Protein AF-A0A2G9Z7A8-F1 (afdb_monomer)

Secondary structure (DSSP, 8-state):
-PPPB-TTS-B---GGG---SEEEETTTTEEEE--B-TTT-PBPPHHHHHHHHHHHHHHHHS--EEEEETTEEEEESS-HHHHHHHHHHHHHHHHSTTGGGGT--

Sequence (105 aa):
MRRLVDQEGRGVLNLKKSYNLAHANLKTRVITVDIYTPKFRKPKSINSILRILAHEIAHFQKPPFRQRFRGKWIVRQHYPTYYQQVNWNVERMKEDEVLKNFFRQ

Foldseek 3Di:
DDFDADPVRDGDDPLLPDPDQWDADLVVRDIGGQQADNPPRHGDQPLVVQLVVLLSVLCNVPPWDWDQDPNDIDIDRPDVVSVVSSVVSVVVLCVDPPSVVSNPD

Solvent-accessible surface area (backbone atoms only — not comparable to full-atom values): 6445 Å² total; per-residue (Å²): 133,86,82,49,57,51,100,84,69,47,80,45,78,78,73,82,81,70,71,64,64,55,48,60,40,82,88,79,73,44,76,49,71,55,61,45,37,79,90,76,66,42,76,55,55,67,42,59,51,51,53,48,48,25,47,46,53,23,48,70,78,41,55,65,44,78,44,80,54,96,94,37,83,42,78,44,62,81,41,74,71,34,55,52,43,23,51,51,42,48,52,55,43,51,73,35,88,71,53,28,66,52,67,71,123

Mean predicted aligned error: 8.33 Å

pLDDT: mean 86.54, std 13.89, range [45.59, 97.81]

Structure (mmCIF, N/CA/C/O backbone):
data_AF-A0A2G9Z7A8-F1
#
_entry.id   AF-A0A2G9Z7A8-F1
#
loop_
_atom_site.group_PDB
_atom_site.id
_atom_site.type_symbol
_atom_site.label_atom_id
_atom_site.label_alt_id
_atom_site.label_comp_id
_atom_site.label_asym_id
_atom_site.label_entity_id
_atom_site.label_seq_id
_atom_site.pdbx_PDB_ins_code
_atom_site.Cartn_x
_atom_site.Cartn_y
_atom_site.Cartn_z
_atom_site.occupancy
_atom_site.B_iso_or_equiv
_atom_site.auth_seq_id
_atom_site.auth_comp_id
_atom_site.auth_asym_id
_atom_site.auth_atom_id
_atom_site.pdbx_PDB_model_num
ATOM 1 N N . MET A 1 1 ? 10.122 -4.464 34.499 1.00 45.59 1 MET A N 1
ATOM 2 C CA . MET A 1 1 ? 9.098 -3.835 33.626 1.00 45.59 1 MET A CA 1
ATOM 3 C C . MET A 1 1 ? 7.856 -3.555 34.462 1.00 45.59 1 MET A C 1
ATOM 5 O O . MET A 1 1 ? 7.300 -4.503 34.998 1.00 45.59 1 MET A O 1
ATOM 9 N N . ARG A 1 2 ? 7.448 -2.288 34.631 1.00 48.88 2 ARG A N 1
ATOM 10 C CA . ARG A 1 2 ? 6.199 -1.940 35.340 1.00 48.88 2 ARG A CA 1
ATOM 11 C C . ARG A 1 2 ? 4.995 -2.408 34.511 1.00 48.88 2 ARG A C 1
ATOM 13 O O . ARG A 1 2 ? 4.939 -2.112 33.318 1.00 48.88 2 ARG A O 1
ATOM 20 N N . ARG A 1 3 ? 4.063 -3.147 35.125 1.00 54.12 3 ARG A N 1
ATOM 21 C CA . ARG A 1 3 ? 2.765 -3.477 34.513 1.00 54.12 3 ARG A CA 1
ATOM 22 C C . ARG A 1 3 ? 1.986 -2.172 34.332 1.00 54.12 3 ARG A C 1
ATOM 24 O O . ARG A 1 3 ? 1.878 -1.398 35.278 1.00 54.12 3 ARG A O 1
ATOM 31 N N . LEU A 1 4 ? 1.505 -1.913 33.119 1.00 60.69 4 LEU A N 1
ATOM 32 C CA . LEU A 1 4 ? 0.537 -0.845 32.882 1.00 60.69 4 LEU A CA 1
ATOM 33 C C . LEU A 1 4 ? -0.815 -1.362 33.375 1.00 60.69 4 LEU A C 1
ATOM 35 O O . LEU A 1 4 ? -1.198 -2.482 33.043 1.00 60.69 4 LEU A O 1
ATOM 39 N N . VAL A 1 5 ? -1.492 -0.575 34.196 1.00 70.38 5 VAL A N 1
ATOM 40 C CA . VAL A 1 5 ? -2.824 -0.857 34.739 1.00 70.38 5 VAL A CA 1
ATOM 41 C C . VAL A 1 5 ? -3.745 0.291 34.342 1.00 70.38 5 VAL A C 1
ATOM 43 O O . VAL A 1 5 ? -3.279 1.427 34.213 1.00 70.38 5 VAL A O 1
ATOM 46 N N . ASP A 1 6 ? -5.009 -0.013 34.052 1.00 70.44 6 ASP A N 1
ATOM 47 C CA . ASP A 1 6 ? -6.027 1.000 33.769 1.00 70.44 6 ASP A CA 1
ATOM 48 C C . ASP A 1 6 ? -6.511 1.656 35.075 1.00 70.44 6 ASP A C 1
ATOM 50 O O . ASP A 1 6 ? -6.012 1.357 36.162 1.00 70.44 6 ASP A O 1
ATOM 54 N N . GLN A 1 7 ? -7.476 2.573 34.974 1.00 72.25 7 GLN A N 1
ATOM 55 C CA . GLN A 1 7 ? -8.066 3.248 36.138 1.00 72.25 7 GLN A CA 1
ATOM 56 C C . GLN A 1 7 ? -8.806 2.283 37.088 1.00 72.25 7 GLN A C 1
ATOM 58 O O . GLN A 1 7 ? -9.063 2.639 38.232 1.00 72.25 7 GLN A O 1
ATOM 63 N N . GLU A 1 8 ? -9.098 1.061 36.636 1.00 76.56 8 GLU A N 1
ATOM 64 C CA . GLU A 1 8 ? -9.829 0.013 37.359 1.00 76.56 8 GLU A CA 1
ATOM 65 C C . GLU A 1 8 ? -8.891 -1.108 37.858 1.00 76.56 8 GLU A C 1
ATOM 67 O O . GLU A 1 8 ? -9.345 -2.128 38.374 1.00 76.56 8 GLU A O 1
ATOM 72 N N . GLY A 1 9 ? -7.569 -0.946 37.714 1.00 74.31 9 GLY A N 1
ATOM 73 C CA . GLY A 1 9 ? -6.571 -1.906 38.197 1.00 74.31 9 GLY A CA 1
ATOM 74 C C . GLY A 1 9 ? -6.408 -3.164 37.337 1.00 74.31 9 GLY A C 1
ATOM 75 O O . GLY A 1 9 ? -5.691 -4.087 37.733 1.00 74.31 9 GLY A O 1
ATOM 76 N N . ARG A 1 10 ? -7.011 -3.222 36.145 1.00 73.19 10 ARG A N 1
ATOM 77 C CA . ARG A 1 10 ? -6.844 -4.344 35.212 1.00 73.19 10 ARG A CA 1
ATOM 78 C C . ARG A 1 10 ? -5.537 -4.207 34.445 1.00 73.19 10 ARG A C 1
ATOM 80 O O . ARG A 1 10 ? -5.128 -3.112 34.058 1.00 73.19 10 ARG A O 1
ATOM 87 N N . GLY A 1 11 ? -4.872 -5.335 34.197 1.00 63.91 11 GLY A N 1
ATOM 88 C CA . GLY A 1 11 ? -3.634 -5.368 33.422 1.00 63.91 11 GLY A CA 1
ATOM 89 C C . GLY A 1 11 ? -3.862 -4.881 31.991 1.00 63.91 11 GLY A C 1
ATOM 90 O O . GLY A 1 11 ? -4.529 -5.546 31.202 1.00 63.91 11 GLY A O 1
ATOM 91 N N . VAL A 1 12 ? -3.274 -3.741 31.635 1.00 63.06 12 VAL A N 1
ATOM 92 C CA . VAL A 1 12 ? -3.318 -3.202 30.275 1.00 63.06 12 VAL A CA 1
ATOM 93 C C . VAL A 1 12 ? -2.214 -3.867 29.469 1.00 63.06 12 VAL A C 1
ATOM 95 O O . VAL A 1 12 ? -1.020 -3.667 29.715 1.00 63.06 12 VAL A O 1
ATOM 98 N N . LEU A 1 13 ? -2.618 -4.659 28.475 1.00 57.94 13 LEU A N 1
ATOM 99 C CA . LEU A 1 13 ? -1.713 -5.177 27.457 1.00 57.94 13 LEU A CA 1
ATOM 100 C C . LEU A 1 13 ? -0.965 -4.002 26.820 1.00 57.94 13 LEU A C 1
ATOM 102 O O . LEU A 1 13 ? -1.564 -3.070 26.281 1.00 57.94 13 LEU A O 1
ATOM 106 N N . ASN A 1 14 ? 0.366 -4.037 26.880 1.00 58.25 14 ASN A N 1
ATOM 107 C CA . ASN A 1 14 ? 1.200 -3.051 26.210 1.00 58.25 14 ASN A CA 1
ATOM 108 C C . ASN A 1 14 ? 1.189 -3.320 24.697 1.00 58.25 14 ASN A C 1
ATOM 110 O O . ASN A 1 14 ? 2.143 -3.857 24.138 1.00 58.25 14 ASN A O 1
ATOM 114 N N . LEU A 1 15 ? 0.096 -2.930 24.038 1.00 56.03 15 LEU A N 1
ATOM 115 C CA . LEU A 1 15 ? -0.113 -3.051 22.592 1.00 56.03 15 LEU A CA 1
ATOM 116 C C . LEU A 1 15 ? 0.891 -2.213 21.775 1.00 56.03 15 LEU A C 1
ATOM 118 O O . LEU A 1 15 ? 0.977 -2.360 20.561 1.00 56.03 15 LEU A O 1
ATOM 122 N N . LYS A 1 16 ? 1.693 -1.351 22.424 1.00 50.38 16 LYS A N 1
ATOM 123 C CA . LYS A 1 16 ? 2.574 -0.375 21.764 1.00 50.38 16 LYS A CA 1
ATOM 124 C C . LYS A 1 16 ? 3.756 -0.964 20.991 1.00 50.38 16 LYS A C 1
ATOM 126 O O . LYS A 1 16 ? 4.483 -0.195 20.368 1.00 50.38 16 LYS A O 1
ATOM 131 N N . LYS A 1 17 ? 4.010 -2.275 21.049 1.00 52.56 17 LYS A N 1
ATOM 132 C CA . LYS A 1 17 ? 5.318 -2.817 20.648 1.00 52.56 17 LYS A CA 1
ATOM 133 C C . LYS A 1 17 ? 5.487 -3.152 19.162 1.00 52.56 17 LYS A C 1
ATOM 135 O O . LYS A 1 17 ? 6.628 -3.304 18.742 1.00 52.56 17 LYS A O 1
ATOM 140 N N . SER A 1 18 ? 4.427 -3.200 18.354 1.00 54.47 18 SER A N 1
ATOM 141 C CA . SER A 1 18 ? 4.567 -3.422 16.902 1.00 54.47 18 SER A CA 1
ATOM 142 C C . SER A 1 18 ? 3.305 -3.037 16.127 1.00 54.47 18 SER A C 1
ATOM 144 O O . SER A 1 18 ? 2.553 -3.897 15.669 1.00 54.47 18 SER A O 1
ATOM 146 N N . TYR A 1 19 ? 3.036 -1.741 15.976 1.00 61.78 19 TYR A N 1
ATOM 147 C CA . TYR A 1 19 ? 1.962 -1.308 15.082 1.00 61.78 19 TYR A CA 1
ATOM 148 C C . TYR A 1 19 ? 2.454 -1.326 13.631 1.00 61.78 19 TYR A C 1
ATOM 150 O O . TYR A 1 19 ? 2.901 -0.307 13.105 1.00 61.78 19 TYR A O 1
ATOM 158 N N . ASN A 1 20 ? 2.385 -2.490 12.987 1.00 69.69 20 ASN A N 1
ATOM 159 C CA . ASN A 1 20 ? 2.523 -2.570 11.536 1.00 69.69 20 ASN A CA 1
ATOM 160 C C . ASN A 1 20 ? 1.264 -1.958 10.911 1.00 69.69 20 ASN A C 1
ATOM 162 O O . ASN A 1 20 ? 0.162 -2.444 11.143 1.00 69.69 20 ASN A O 1
ATOM 166 N N . LEU A 1 21 ? 1.424 -0.869 10.154 1.00 84.06 21 LEU A N 1
ATOM 167 C CA . LEU A 1 21 ? 0.304 -0.180 9.498 1.00 84.06 21 LEU A CA 1
ATOM 168 C C . LEU A 1 21 ? -0.395 -1.080 8.474 1.00 84.06 21 LEU A C 1
ATOM 170 O O . LEU A 1 21 ? -1.622 -1.070 8.372 1.00 84.06 21 LEU A O 1
ATOM 174 N N . ALA A 1 22 ? 0.402 -1.845 7.738 1.00 89.44 22 ALA A N 1
ATOM 175 C CA . ALA A 1 22 ? -0.038 -2.885 6.836 1.00 89.44 22 ALA A CA 1
ATOM 176 C C . ALA A 1 22 ? 1.102 -3.873 6.577 1.00 89.44 22 ALA A C 1
ATOM 178 O O . ALA A 1 22 ? 2.250 -3.643 6.971 1.00 89.44 22 ALA A O 1
ATOM 179 N N . HIS A 1 23 ? 0.755 -4.995 5.959 1.00 91.44 23 HIS A N 1
ATOM 180 C CA . HIS A 1 23 ? 1.697 -6.014 5.539 1.00 91.44 23 HIS A CA 1
ATOM 181 C C . HIS A 1 23 ? 1.207 -6.709 4.267 1.00 91.44 23 HIS A C 1
ATOM 183 O O . HIS A 1 23 ? 0.141 -7.326 4.270 1.00 91.44 23 HIS A O 1
ATOM 189 N N . ALA A 1 24 ? 2.015 -6.661 3.211 1.00 92.44 24 ALA A N 1
ATOM 190 C CA . ALA A 1 24 ? 1.871 -7.495 2.027 1.00 92.44 24 ALA A CA 1
ATOM 191 C C . ALA A 1 24 ? 2.707 -8.778 2.137 1.00 92.44 24 ALA A C 1
ATOM 193 O O . ALA A 1 24 ? 3.940 -8.744 2.189 1.00 92.44 24 ALA A O 1
ATOM 194 N N . ASN A 1 25 ? 2.044 -9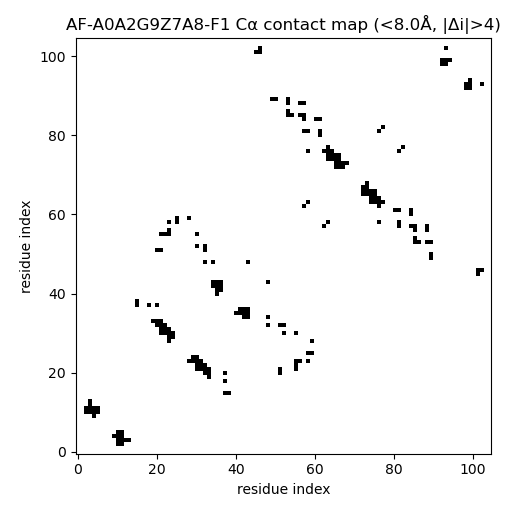.932 2.080 1.00 92.94 25 ASN A N 1
ATOM 195 C CA . ASN A 1 25 ? 2.714 -11.209 1.882 1.00 92.94 25 ASN A CA 1
ATOM 196 C C . ASN A 1 25 ? 2.788 -11.527 0.383 1.00 92.94 25 ASN A C 1
ATOM 198 O O . ASN A 1 25 ? 1.808 -11.950 -0.233 1.00 92.94 25 ASN A O 1
ATOM 202 N N . LEU A 1 26 ? 3.980 -11.361 -0.194 1.00 89.69 26 LEU A N 1
ATOM 203 C CA . LEU A 1 26 ? 4.225 -11.573 -1.625 1.00 89.69 26 LEU A CA 1
ATOM 204 C C . LEU A 1 26 ? 4.011 -13.022 -2.082 1.00 89.69 26 LEU A C 1
ATOM 206 O O . LEU A 1 26 ? 3.648 -13.252 -3.233 1.00 89.69 26 LEU A O 1
ATOM 210 N N . LYS A 1 27 ? 4.208 -13.999 -1.188 1.00 92.19 27 LYS A N 1
ATOM 211 C CA . LYS A 1 27 ? 4.050 -15.424 -1.502 1.00 92.19 27 LYS A CA 1
ATOM 212 C C . LYS A 1 27 ? 2.580 -15.826 -1.539 1.00 92.19 27 LYS A C 1
ATOM 214 O O . LYS A 1 27 ? 2.162 -16.507 -2.468 1.00 92.19 27 LYS A O 1
ATOM 219 N N . THR A 1 28 ? 1.806 -15.421 -0.533 1.00 93.69 28 THR A N 1
ATOM 220 C CA . THR A 1 28 ? 0.389 -15.803 -0.411 1.00 93.69 28 THR A CA 1
ATOM 221 C C . THR A 1 28 ? -0.563 -14.823 -1.087 1.00 93.69 28 THR A C 1
ATOM 223 O O . THR A 1 28 ? -1.749 -15.115 -1.175 1.00 93.69 28 THR A O 1
ATOM 226 N N . ARG A 1 29 ? -0.065 -13.678 -1.574 1.00 92.06 29 ARG A N 1
ATOM 227 C CA . ARG A 1 29 ? -0.865 -12.606 -2.192 1.00 92.06 29 ARG A CA 1
ATOM 228 C C . ARG A 1 29 ? -1.951 -12.046 -1.275 1.00 92.06 29 ARG A C 1
ATOM 230 O O . ARG A 1 29 ? -3.027 -11.671 -1.724 1.00 92.06 29 ARG A O 1
ATOM 237 N N . VAL A 1 30 ? -1.638 -11.965 0.015 1.00 95.44 30 VAL A N 1
ATOM 238 C CA . VAL A 1 30 ? -2.522 -11.395 1.035 1.00 95.44 30 VAL A CA 1
ATOM 239 C C . VAL A 1 30 ? -1.987 -10.034 1.455 1.00 95.44 30 VAL A C 1
ATOM 241 O O . VAL A 1 30 ? -0.793 -9.893 1.724 1.00 95.44 30 VAL A O 1
ATOM 244 N N . ILE A 1 31 ? -2.881 -9.049 1.531 1.00 95.06 31 ILE A N 1
ATOM 245 C CA . ILE A 1 31 ? -2.609 -7.736 2.114 1.00 95.06 31 ILE A CA 1
ATOM 246 C C . ILE A 1 31 ? -3.420 -7.618 3.398 1.00 95.06 31 ILE A C 1
ATOM 248 O O . ILE A 1 31 ? -4.644 -7.734 3.378 1.00 95.06 31 ILE A O 1
ATOM 252 N N . THR A 1 32 ? -2.737 -7.347 4.502 1.00 93.94 32 THR A N 1
ATOM 253 C CA . THR A 1 32 ? -3.365 -7.052 5.790 1.00 93.94 32 THR A CA 1
ATOM 254 C C . THR A 1 32 ? -3.209 -5.568 6.081 1.00 93.94 32 THR A C 1
ATOM 256 O O . THR A 1 32 ? -2.094 -5.056 6.030 1.00 93.94 32 THR A O 1
ATOM 259 N N . VAL A 1 33 ? -4.300 -4.877 6.418 1.00 92.81 33 VAL A N 1
ATOM 260 C CA . VAL A 1 33 ? -4.293 -3.446 6.763 1.00 92.81 33 VAL A CA 1
ATOM 261 C C . VAL A 1 33 ? -4.921 -3.246 8.136 1.00 92.81 33 VAL A C 1
ATOM 263 O O . VAL A 1 33 ? -6.009 -3.755 8.398 1.00 92.81 33 VAL A O 1
ATOM 266 N N . ASP A 1 34 ? -4.264 -2.477 9.005 1.00 90.31 34 ASP A N 1
ATOM 267 C CA . ASP A 1 34 ? -4.890 -2.030 10.250 1.00 90.31 34 ASP A CA 1
ATOM 268 C C . ASP A 1 34 ? -5.820 -0.850 9.947 1.00 90.31 34 ASP A C 1
ATOM 270 O O . ASP A 1 34 ? -5.379 0.206 9.488 1.00 90.31 34 ASP A O 1
ATOM 274 N N . ILE A 1 35 ? -7.114 -1.014 10.212 1.00 91.25 35 ILE A N 1
ATOM 275 C CA . ILE A 1 35 ? -8.125 0.034 10.015 1.00 91.25 35 ILE A CA 1
ATOM 276 C C . ILE A 1 35 ? -8.117 1.088 11.129 1.00 91.25 35 ILE A C 1
ATOM 278 O O . ILE A 1 35 ? -8.795 2.108 11.016 1.00 91.25 35 ILE A O 1
ATOM 282 N N . TYR A 1 36 ? -7.333 0.889 12.191 1.00 89.06 36 TYR A N 1
ATOM 283 C CA . TYR A 1 36 ? -7.229 1.807 13.317 1.00 89.06 36 TYR A CA 1
ATOM 284 C C . TYR A 1 36 ? -5.858 2.486 13.391 1.00 89.06 36 TYR A C 1
ATOM 286 O O . TYR A 1 36 ? -4.825 2.012 12.917 1.00 89.06 36 TYR A O 1
ATOM 294 N N . THR A 1 37 ? -5.825 3.663 14.005 1.00 84.25 37 THR A N 1
ATOM 295 C CA . THR A 1 37 ? -4.586 4.398 14.247 1.00 84.25 37 THR A CA 1
ATOM 296 C C . THR A 1 37 ? -3.744 3.696 15.322 1.00 84.25 37 THR A C 1
ATOM 298 O O . THR A 1 37 ? -4.280 3.313 16.362 1.00 84.25 37 THR A O 1
ATOM 301 N N . 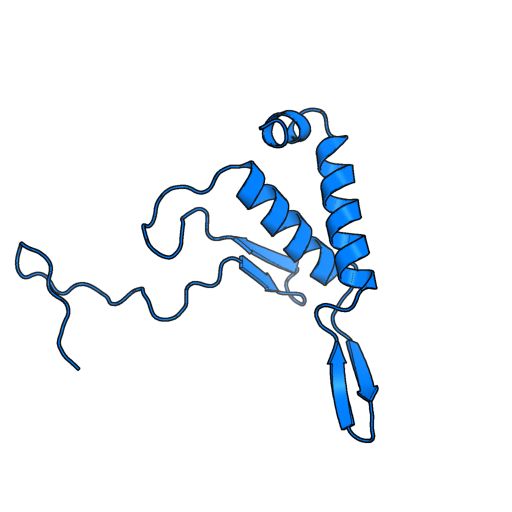PRO A 1 38 ? -2.415 3.581 15.132 1.00 78.12 38 PRO A N 1
ATOM 302 C CA . PRO A 1 38 ? -1.510 2.931 16.083 1.00 78.12 38 PRO A CA 1
ATOM 303 C C . PRO A 1 38 ? -1.639 3.440 17.522 1.00 78.12 38 PRO A C 1
ATOM 305 O O . PRO A 1 38 ? -1.768 2.674 18.468 1.00 78.12 38 PRO A O 1
ATOM 308 N N . LYS A 1 39 ? -1.623 4.764 17.701 1.00 75.25 39 LYS A N 1
ATOM 309 C CA . LYS A 1 39 ? -1.494 5.382 19.027 1.00 75.25 39 LYS A CA 1
ATOM 310 C C . LYS A 1 39 ? -2.811 5.451 19.798 1.00 75.25 39 LYS A C 1
ATOM 312 O O . LYS A 1 39 ? -2.812 5.227 21.002 1.00 75.25 39 LYS A O 1
ATOM 317 N N . PHE A 1 40 ? -3.900 5.800 19.115 1.00 81.62 40 PHE A N 1
ATOM 318 C CA . PHE A 1 40 ? -5.180 6.129 19.750 1.00 81.62 40 PHE A CA 1
ATOM 319 C C . PHE A 1 40 ? -6.299 5.143 19.411 1.00 81.62 40 PHE A C 1
ATOM 321 O O . PHE A 1 40 ? -7.418 5.341 19.867 1.00 81.62 40 PHE A O 1
ATOM 328 N N . ARG A 1 41 ? -6.027 4.126 18.579 1.00 83.00 41 ARG A N 1
ATOM 329 C CA . ARG A 1 41 ? -7.016 3.147 18.095 1.00 83.00 41 ARG A CA 1
ATOM 330 C C . ARG A 1 41 ? -8.287 3.783 17.510 1.00 83.00 41 ARG A C 1
ATOM 332 O O . ARG A 1 41 ? -9.349 3.180 17.507 1.00 83.00 41 ARG A O 1
ATOM 339 N N . LYS A 1 42 ? -8.173 4.999 16.970 1.00 86.12 42 LYS A N 1
ATOM 340 C CA . LYS A 1 42 ? -9.250 5.678 16.231 1.00 86.12 42 LYS A CA 1
ATOM 341 C C . LYS A 1 42 ? -9.350 5.129 14.807 1.00 86.12 42 LYS A C 1
ATOM 343 O O . LYS A 1 42 ? -8.287 4.834 14.257 1.00 86.12 42 LYS A O 1
ATOM 348 N N . PRO A 1 43 ? -10.544 5.029 14.199 1.00 91.94 43 PRO A N 1
ATOM 349 C CA . PRO A 1 43 ? -10.684 4.633 12.800 1.00 91.94 43 PRO A CA 1
ATOM 350 C C . PRO A 1 43 ? -9.831 5.511 11.877 1.00 91.94 43 PRO A C 1
ATOM 352 O O . PRO A 1 43 ? -9.752 6.728 12.061 1.00 91.94 43 PRO A O 1
ATOM 355 N N . LYS A 1 44 ? -9.159 4.897 10.903 1.00 92.31 44 LYS A N 1
ATOM 356 C CA . LYS A 1 44 ? -8.475 5.619 9.827 1.00 92.31 44 LYS A CA 1
ATOM 357 C C . LYS A 1 44 ? -9.506 6.165 8.843 1.00 92.31 44 LYS A C 1
ATOM 359 O O . LYS A 1 44 ? -10.557 5.563 8.638 1.00 92.31 44 LYS A O 1
ATOM 364 N N . SER A 1 45 ? -9.181 7.277 8.188 1.00 93.56 45 SER A N 1
ATOM 365 C CA . SER A 1 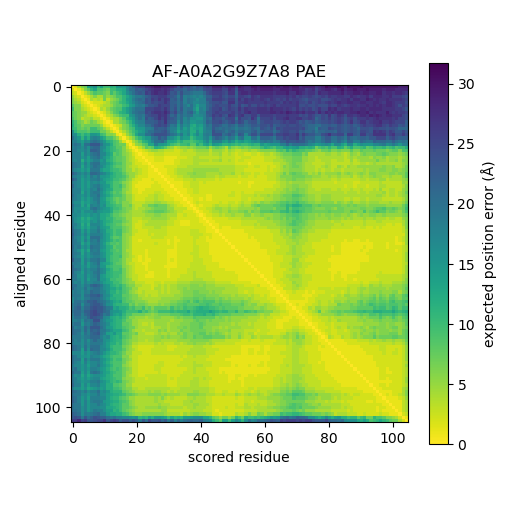45 ? -9.966 7.723 7.038 1.00 93.56 45 SER A CA 1
ATOM 366 C C . SER A 1 45 ? -9.866 6.705 5.901 1.00 93.56 45 SER A C 1
ATOM 368 O O . SER A 1 45 ? -8.823 6.069 5.717 1.00 93.56 45 SER A O 1
ATOM 370 N N . ILE A 1 46 ? -10.930 6.587 5.102 1.00 94.50 46 ILE A N 1
ATOM 371 C CA . ILE A 1 46 ? -10.943 5.698 3.931 1.00 94.50 46 ILE A CA 1
ATOM 372 C C . ILE A 1 46 ? -9.821 6.090 2.959 1.00 94.50 46 ILE A C 1
ATOM 374 O O . ILE A 1 46 ? -9.086 5.220 2.508 1.00 94.50 46 ILE A O 1
ATOM 378 N N . ASN A 1 47 ? -9.579 7.390 2.748 1.00 95.00 47 ASN A N 1
ATOM 379 C CA . ASN A 1 47 ? -8.431 7.898 1.982 1.00 95.00 47 ASN A CA 1
ATOM 380 C C . ASN A 1 47 ? -7.092 7.312 2.471 1.00 95.00 47 ASN A C 1
ATOM 382 O O . ASN A 1 47 ? -6.284 6.821 1.684 1.00 95.00 47 ASN A O 1
ATOM 386 N N . SER A 1 48 ? -6.864 7.313 3.791 1.00 93.75 48 SER A N 1
ATOM 387 C CA . SER A 1 48 ? -5.639 6.752 4.367 1.00 93.75 48 SER A CA 1
ATOM 388 C C . SER A 1 48 ? -5.528 5.250 4.109 1.00 93.75 48 SER A C 1
ATOM 390 O O . SER A 1 48 ? -4.431 4.787 3.805 1.00 93.75 48 SER A O 1
ATOM 392 N N . ILE A 1 49 ? -6.631 4.505 4.205 1.00 95.06 49 ILE A N 1
ATOM 393 C CA . ILE A 1 49 ? -6.665 3.066 3.912 1.00 95.06 49 ILE A CA 1
ATOM 394 C C . ILE A 1 49 ? -6.365 2.814 2.428 1.00 95.06 49 ILE A C 1
ATOM 396 O O . ILE A 1 49 ? -5.522 1.976 2.122 1.00 95.06 49 ILE A O 1
ATOM 400 N N . LEU A 1 50 ? -6.972 3.571 1.510 1.00 96.12 50 LEU A N 1
ATOM 401 C CA . LEU A 1 50 ? -6.743 3.433 0.067 1.00 96.12 50 LEU A CA 1
ATOM 402 C C . LEU A 1 50 ? -5.287 3.710 -0.317 1.00 96.12 50 LEU A C 1
ATOM 404 O O . LEU A 1 50 ? -4.701 2.972 -1.104 1.00 96.12 50 LEU A O 1
ATOM 408 N N . ARG A 1 51 ? -4.654 4.719 0.289 1.00 96.00 51 ARG A N 1
ATOM 409 C CA . ARG A 1 51 ? -3.225 5.004 0.070 1.00 96.00 51 ARG A CA 1
ATOM 410 C C . ARG A 1 51 ? -2.316 3.901 0.603 1.00 96.00 51 ARG A C 1
ATOM 412 O O . ARG A 1 51 ? -1.308 3.591 -0.029 1.00 96.00 51 ARG A O 1
ATOM 419 N N . ILE A 1 52 ? -2.667 3.307 1.743 1.00 95.62 52 ILE A N 1
ATOM 420 C CA . ILE A 1 52 ? -1.961 2.135 2.270 1.00 95.62 52 ILE A CA 1
ATOM 421 C C . ILE A 1 52 ? -2.121 0.959 1.300 1.00 95.62 52 ILE A C 1
ATOM 423 O O . ILE A 1 52 ? -1.127 0.344 0.934 1.00 95.62 52 ILE A O 1
ATOM 427 N N . LEU A 1 53 ? -3.330 0.695 0.801 1.00 96.31 53 LEU A N 1
ATOM 428 C CA . LEU A 1 53 ? -3.555 -0.344 -0.206 1.00 96.31 53 LEU A CA 1
ATOM 429 C C . LEU A 1 53 ? -2.746 -0.090 -1.483 1.00 96.31 53 LEU A C 1
ATOM 431 O O . LEU A 1 53 ? -2.104 -1.009 -1.978 1.00 96.31 53 LEU A O 1
ATOM 435 N N . ALA A 1 54 ? -2.702 1.146 -1.986 1.00 97.25 54 ALA A N 1
ATOM 436 C CA . ALA A 1 54 ? -1.893 1.504 -3.151 1.00 97.25 54 ALA A CA 1
ATOM 437 C C . ALA A 1 54 ? -0.392 1.224 -2.937 1.00 97.25 54 ALA A C 1
ATOM 439 O O . ALA A 1 54 ? 0.282 0.781 -3.871 1.00 97.25 54 ALA A O 1
ATOM 440 N N . HIS A 1 55 ? 0.113 1.443 -1.714 1.00 96.50 55 HIS A N 1
ATOM 441 C CA . HIS A 1 55 ? 1.473 1.086 -1.302 1.00 96.50 55 HIS A CA 1
ATOM 442 C C . HIS A 1 55 ? 1.678 -0.431 -1.316 1.00 96.50 55 HIS A C 1
ATOM 444 O O . HIS A 1 55 ? 2.563 -0.933 -2.000 1.00 96.50 55 HIS A O 1
ATOM 450 N N . GLU A 1 56 ? 0.828 -1.179 -0.617 1.00 95.25 56 GLU A N 1
ATOM 451 C CA . GLU A 1 56 ? 0.970 -2.632 -0.522 1.00 95.25 56 GLU A CA 1
ATOM 452 C C . GLU A 1 56 ? 0.820 -3.326 -1.887 1.00 95.25 56 GLU A C 1
ATOM 454 O O . GLU A 1 56 ? 1.585 -4.236 -2.197 1.00 95.25 56 GLU A O 1
ATOM 459 N N . ILE A 1 57 ? -0.086 -2.855 -2.754 1.00 96.19 57 ILE A N 1
ATOM 460 C CA . ILE A 1 57 ? -0.229 -3.333 -4.141 1.00 96.19 57 ILE A CA 1
ATOM 461 C C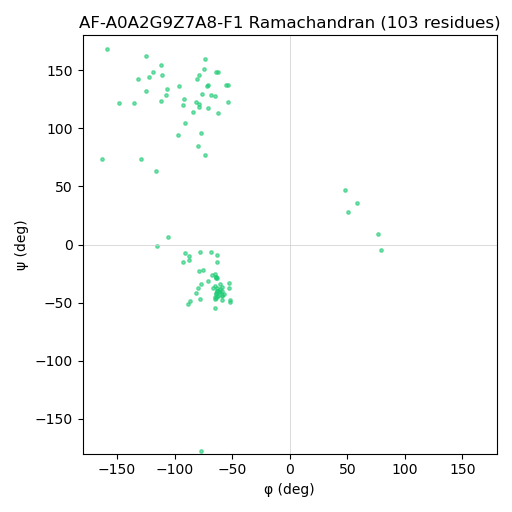 . ILE A 1 57 ? 1.058 -3.093 -4.944 1.00 96.19 57 ILE A C 1
ATOM 463 O O . ILE A 1 57 ? 1.471 -3.955 -5.728 1.00 96.19 57 ILE A O 1
ATOM 467 N N . ALA A 1 58 ? 1.734 -1.960 -4.732 1.00 96.75 58 ALA A N 1
ATOM 468 C CA . ALA A 1 58 ? 2.982 -1.660 -5.424 1.00 96.75 58 ALA A CA 1
ATOM 469 C C . ALA A 1 58 ? 4.100 -2.655 -5.074 1.00 96.75 58 ALA A C 1
ATOM 471 O O . ALA A 1 58 ? 4.921 -2.941 -5.942 1.00 96.75 58 ALA A O 1
ATOM 472 N N . HIS A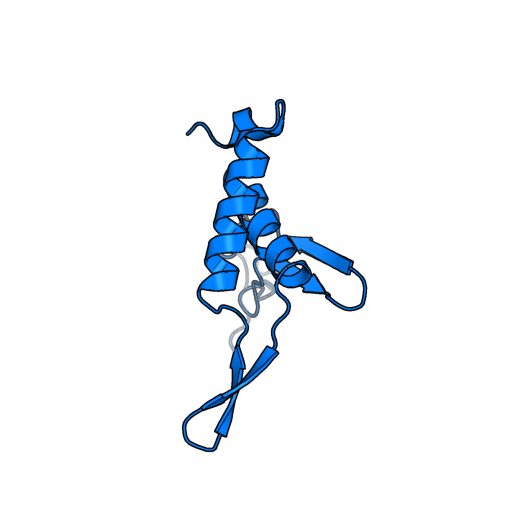 1 59 ? 4.103 -3.259 -3.876 1.00 94.94 59 HIS A N 1
ATOM 473 C CA . HIS A 1 59 ? 5.060 -4.327 -3.540 1.00 94.94 59 HIS A CA 1
ATOM 474 C C . HIS A 1 59 ? 4.869 -5.581 -4.401 1.00 94.94 59 HIS A C 1
ATOM 476 O O . HIS A 1 5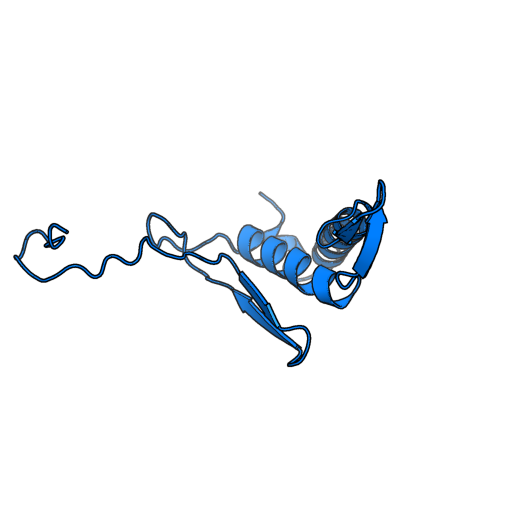9 ? 5.837 -6.292 -4.658 1.00 94.94 59 HIS A O 1
ATOM 482 N N . PHE A 1 60 ? 3.659 -5.850 -4.899 1.00 94.69 60 PHE A N 1
ATOM 483 C CA . PHE A 1 60 ? 3.424 -6.948 -5.846 1.00 94.69 60 PHE A CA 1
ATOM 484 C C . PHE A 1 60 ? 3.828 -6.581 -7.275 1.00 94.69 60 PHE A C 1
ATOM 486 O O . PHE A 1 60 ? 4.353 -7.420 -8.003 1.00 94.69 60 PHE A O 1
ATOM 493 N N . GLN A 1 61 ? 3.592 -5.333 -7.685 1.00 94.81 61 GLN A N 1
ATOM 494 C CA . GLN A 1 61 ? 3.895 -4.854 -9.039 1.00 94.81 61 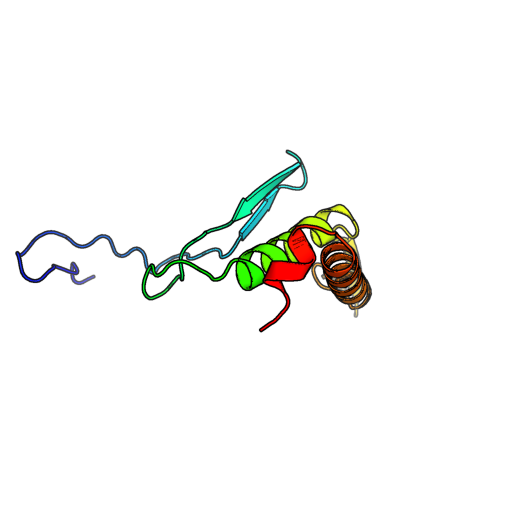GLN A CA 1
ATOM 495 C C . GLN A 1 61 ? 5.390 -4.565 -9.245 1.00 94.81 61 GLN A C 1
ATOM 497 O O . GLN A 1 61 ? 5.919 -4.740 -10.344 1.00 94.81 61 GLN A O 1
ATOM 502 N N . LYS A 1 62 ? 6.072 -4.099 -8.194 1.00 94.56 62 LYS A N 1
ATOM 503 C CA . LYS A 1 62 ? 7.503 -3.777 -8.147 1.00 94.56 62 LYS A CA 1
ATOM 504 C C . LYS A 1 62 ? 8.125 -4.469 -6.929 1.00 94.56 62 LYS A C 1
ATOM 506 O O . LYS A 1 62 ? 8.428 -3.801 -5.939 1.00 94.56 62 LYS A O 1
ATOM 511 N N . PRO A 1 63 ? 8.303 -5.801 -6.986 1.00 91.38 63 PRO A N 1
ATOM 512 C CA . PRO A 1 63 ? 8.822 -6.554 -5.858 1.00 91.38 63 PRO A CA 1
ATOM 513 C C . PRO A 1 63 ? 10.244 -6.113 -5.495 1.00 91.38 63 PRO A C 1
ATOM 515 O O . PRO A 1 63 ? 11.026 -5.741 -6.381 1.00 91.38 63 PRO A O 1
ATOM 518 N N . PRO A 1 64 ? 10.613 -6.186 -4.205 1.00 91.88 64 PRO A N 1
ATOM 519 C CA . PRO A 1 64 ? 11.967 -5.899 -3.776 1.00 91.88 64 PRO A CA 1
ATOM 520 C C . PRO A 1 64 ? 12.994 -6.758 -4.510 1.00 91.88 64 PRO A C 1
ATOM 522 O O . PRO A 1 64 ? 12.836 -7.972 -4.638 1.00 91.88 64 PRO A O 1
ATOM 525 N N . PHE A 1 65 ? 14.093 -6.138 -4.926 1.00 93.00 65 PHE A N 1
ATOM 526 C CA . PHE A 1 65 ? 15.188 -6.826 -5.607 1.00 93.00 65 PHE A CA 1
ATOM 527 C C . PHE A 1 65 ? 16.519 -6.589 -4.897 1.00 93.00 65 PHE A C 1
ATOM 529 O O . PHE A 1 65 ? 16.670 -5.676 -4.080 1.00 93.00 65 PHE A O 1
ATOM 536 N N . ARG A 1 66 ? 17.509 -7.434 -5.194 1.00 94.00 66 ARG A N 1
ATOM 537 C CA . ARG A 1 66 ? 18.874 -7.281 -4.681 1.00 94.00 66 ARG A CA 1
ATOM 538 C C . ARG A 1 66 ? 19.738 -6.561 -5.705 1.00 94.00 66 ARG A C 1
ATOM 540 O O . ARG A 1 66 ? 19.702 -6.881 -6.886 1.00 94.00 66 ARG A O 1
ATOM 547 N N . GLN A 1 67 ? 20.543 -5.616 -5.240 1.00 94.31 67 GLN A N 1
ATOM 548 C CA . GLN A 1 67 ? 21.484 -4.865 -6.064 1.00 94.31 67 GLN A CA 1
ATOM 549 C C . GLN A 1 67 ? 22.850 -4.847 -5.380 1.00 94.31 67 GLN A C 1
ATOM 551 O O . GLN A 1 67 ? 22.931 -4.709 -4.159 1.00 94.31 67 GLN A O 1
ATOM 556 N N . ARG A 1 68 ? 23.935 -4.944 -6.154 1.00 95.06 68 ARG A N 1
ATOM 557 C CA . ARG A 1 68 ? 25.285 -4.691 -5.642 1.00 95.06 68 ARG A CA 1
ATOM 558 C C . ARG A 1 68 ? 25.545 -3.184 -5.627 1.00 95.06 68 ARG A C 1
ATOM 560 O O . ARG A 1 68 ? 25.459 -2.529 -6.660 1.00 95.06 68 ARG A O 1
ATOM 567 N N . PHE A 1 69 ? 25.869 -2.630 -4.465 1.00 92.12 69 PHE A N 1
ATOM 568 C CA . PHE A 1 69 ? 26.194 -1.216 -4.293 1.00 92.12 69 PHE A CA 1
ATOM 569 C C . PHE A 1 69 ? 27.427 -1.079 -3.403 1.00 92.12 69 PHE A C 1
ATOM 571 O O . PHE A 1 69 ? 27.441 -1.579 -2.279 1.00 92.12 69 PHE A O 1
ATOM 578 N N . ARG A 1 70 ? 28.481 -0.432 -3.923 1.00 93.19 70 ARG A N 1
ATOM 579 C CA . ARG A 1 70 ? 29.775 -0.256 -3.231 1.00 93.19 70 ARG A CA 1
ATOM 580 C C . ARG A 1 70 ? 30.313 -1.563 -2.624 1.00 93.19 70 ARG A C 1
ATOM 582 O O . ARG A 1 70 ? 30.679 -1.625 -1.457 1.00 93.19 70 ARG A O 1
ATOM 589 N N . GLY A 1 71 ? 30.286 -2.637 -3.414 1.00 95.62 71 GLY A N 1
ATOM 590 C CA . GLY A 1 71 ? 30.785 -3.953 -3.002 1.00 95.62 71 GLY A CA 1
ATOM 591 C C . GLY A 1 71 ? 29.853 -4.775 -2.102 1.00 95.62 71 GLY A C 1
ATOM 592 O O . GLY A 1 71 ? 30.161 -5.936 -1.861 1.00 95.62 71 GLY A O 1
ATOM 593 N N . LYS A 1 72 ? 28.708 -4.240 -1.657 1.00 94.94 72 LYS A N 1
ATOM 594 C CA . LYS A 1 72 ? 27.753 -4.944 -0.783 1.00 94.94 72 LYS A CA 1
ATOM 595 C C . LYS A 1 72 ? 26.454 -5.278 -1.514 1.00 94.94 72 LYS A C 1
ATOM 597 O O . LYS A 1 72 ? 25.993 -4.498 -2.345 1.00 94.94 72 LYS A O 1
ATOM 602 N N . TRP A 1 73 ? 25.844 -6.415 -1.185 1.00 95.81 73 TRP A N 1
ATOM 603 C CA . TRP A 1 73 ? 24.479 -6.732 -1.607 1.00 95.81 73 TRP A CA 1
ATOM 604 C C . TRP A 1 73 ? 23.484 -5.990 -0.720 1.00 95.81 73 TRP A C 1
ATOM 606 O O . TRP A 1 73 ? 23.477 -6.172 0.495 1.00 95.81 73 TRP A O 1
ATOM 616 N N . ILE A 1 74 ? 22.644 -5.161 -1.329 1.00 93.44 74 ILE A N 1
ATOM 617 C CA . ILE A 1 74 ? 21.573 -4.434 -0.648 1.00 93.44 74 ILE A CA 1
ATOM 618 C C . ILE A 1 74 ? 20.220 -4.851 -1.215 1.00 93.44 74 ILE A C 1
ATOM 620 O O . ILE A 1 74 ? 20.106 -5.172 -2.399 1.00 93.44 74 ILE A O 1
ATOM 624 N N . VAL A 1 75 ? 19.188 -4.834 -0.373 1.00 93.31 75 VAL A N 1
ATOM 625 C CA . VAL A 1 75 ? 17.801 -5.027 -0.810 1.00 93.31 75 VAL A CA 1
ATOM 626 C C . VAL A 1 75 ? 17.198 -3.660 -1.107 1.00 93.31 75 VAL A C 1
ATOM 628 O O . VAL A 1 75 ? 17.199 -2.769 -0.259 1.00 93.31 75 VAL A O 1
ATOM 631 N N . 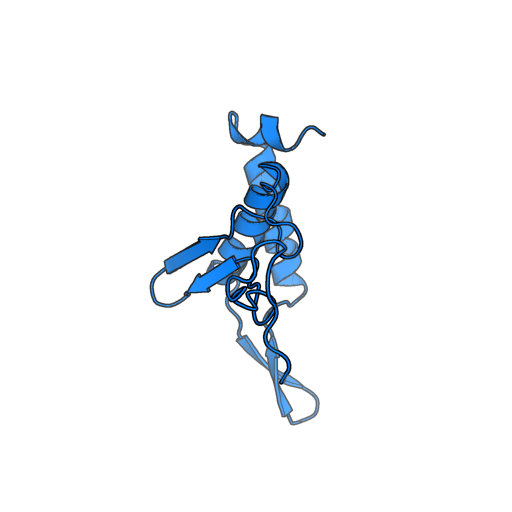ARG A 1 76 ? 16.675 -3.487 -2.316 1.00 92.25 76 ARG A N 1
ATOM 632 C CA . ARG A 1 76 ? 15.931 -2.304 -2.740 1.00 92.25 76 ARG A CA 1
ATOM 633 C C . ARG A 1 76 ? 14.440 -2.600 -2.602 1.00 92.25 76 ARG A C 1
ATOM 635 O O . ARG A 1 76 ? 13.860 -3.197 -3.497 1.00 92.25 76 ARG A O 1
ATOM 642 N N . GLN A 1 77 ? 13.851 -2.221 -1.468 1.00 87.38 77 GLN A N 1
ATOM 643 C CA . GLN A 1 77 ? 12.409 -2.381 -1.219 1.00 87.38 77 GLN A CA 1
ATOM 644 C C . GLN A 1 77 ? 11.614 -1.184 -1.763 1.00 87.38 77 GLN A C 1
ATOM 646 O O . GLN A 1 77 ? 10.686 -1.361 -2.537 1.00 87.38 77 GLN A O 1
ATOM 651 N N . HIS A 1 78 ? 12.049 0.041 -1.453 1.00 90.69 78 HIS A N 1
ATOM 652 C CA . HIS A 1 78 ? 11.378 1.285 -1.858 1.00 90.69 78 HIS A CA 1
ATOM 653 C C . HIS A 1 78 ? 12.262 2.123 -2.789 1.00 90.69 78 HIS A C 1
ATOM 655 O O . HIS A 1 78 ? 12.726 3.207 -2.439 1.00 90.69 78 HIS A O 1
ATOM 661 N N . TYR A 1 79 ? 12.581 1.586 -3.967 1.00 90.38 79 TYR A N 1
ATOM 662 C CA . TYR A 1 79 ? 13.358 2.307 -4.986 1.00 90.38 79 TYR A CA 1
ATOM 663 C C . TYR A 1 79 ? 12.501 3.398 -5.675 1.00 90.38 79 TYR A C 1
ATOM 665 O O . TYR A 1 79 ? 11.280 3.305 -5.628 1.00 90.38 79 TYR A O 1
ATOM 673 N N . PRO A 1 80 ? 13.047 4.436 -6.339 1.00 93.06 80 PRO A N 1
ATOM 674 C CA . PRO A 1 80 ? 12.219 5.486 -6.952 1.00 93.06 80 PRO A CA 1
ATOM 675 C C . PRO A 1 80 ? 11.112 4.980 -7.890 1.00 93.06 80 PRO A C 1
ATOM 677 O O . PRO A 1 80 ? 9.995 5.489 -7.855 1.00 93.06 80 PRO A O 1
ATOM 680 N N . THR A 1 81 ? 11.376 3.921 -8.659 1.00 92.81 81 THR A N 1
ATOM 681 C CA . THR A 1 81 ? 10.371 3.279 -9.525 1.00 92.81 81 THR A CA 1
ATOM 682 C C . THR A 1 81 ? 9.211 2.654 -8.745 1.00 92.81 81 THR A C 1
ATOM 684 O O . THR A 1 81 ? 8.090 2.610 -9.244 1.00 92.81 81 THR A O 1
ATOM 687 N N . TYR A 1 82 ? 9.448 2.212 -7.506 1.00 95.69 82 TYR A N 1
ATOM 688 C CA . TYR A 1 82 ? 8.393 1.769 -6.599 1.00 95.69 82 TYR A CA 1
ATOM 689 C C . TYR A 1 82 ? 7.472 2.938 -6.232 1.00 95.69 82 TYR A C 1
ATOM 691 O O . TYR A 1 82 ? 6.258 2.822 -6.351 1.00 95.69 82 TYR A O 1
ATOM 699 N N . TYR A 1 83 ? 8.021 4.099 -5.862 1.00 95.81 83 TYR A N 1
ATOM 700 C CA . TYR A 1 83 ? 7.199 5.268 -5.522 1.00 95.81 83 TYR A CA 1
ATOM 701 C C . TYR A 1 83 ? 6.406 5.801 -6.719 1.00 95.81 83 TYR A C 1
ATOM 703 O O . TYR A 1 83 ? 5.258 6.208 -6.559 1.00 95.81 83 TYR A O 1
ATOM 711 N N . GLN A 1 84 ? 6.979 5.743 -7.925 1.00 96.81 84 GLN A N 1
ATOM 712 C CA . GLN A 1 84 ? 6.246 6.040 -9.159 1.00 96.81 84 GLN A CA 1
ATOM 713 C C . GLN A 1 84 ? 5.043 5.104 -9.331 1.00 96.81 84 GLN A C 1
ATOM 715 O O . GLN A 1 84 ? 3.949 5.569 -9.637 1.00 96.81 84 GLN A O 1
ATOM 720 N N . GLN A 1 85 ? 5.224 3.808 -9.063 1.00 97.56 85 GLN A N 1
ATOM 721 C CA . GLN A 1 85 ? 4.142 2.827 -9.112 1.00 97.56 85 GLN A CA 1
ATOM 722 C C . GLN A 1 85 ? 3.054 3.108 -8.065 1.00 97.56 85 GLN A C 1
ATOM 724 O O . GLN A 1 85 ? 1.872 3.041 -8.390 1.00 97.56 85 GLN A O 1
ATOM 729 N N . VAL A 1 86 ? 3.428 3.470 -6.831 1.00 97.31 86 VAL A N 1
ATOM 730 C CA . VAL A 1 86 ? 2.463 3.867 -5.788 1.00 97.31 86 VAL A CA 1
ATOM 731 C C . VAL A 1 86 ? 1.628 5.060 -6.247 1.00 97.31 86 VAL A C 1
ATOM 733 O O . VAL A 1 86 ? 0.405 5.027 -6.134 1.00 97.31 86 VAL A O 1
ATOM 736 N N . ASN A 1 87 ? 2.270 6.096 -6.790 1.00 97.31 87 ASN A N 1
ATOM 737 C CA . ASN A 1 87 ? 1.565 7.276 -7.286 1.00 97.31 87 ASN A CA 1
ATOM 738 C C . ASN A 1 87 ? 0.618 6.912 -8.431 1.00 97.31 87 ASN A C 1
ATOM 740 O O . ASN A 1 87 ? -0.540 7.312 -8.410 1.00 97.31 87 ASN A O 1
ATOM 744 N N . TRP A 1 88 ? 1.072 6.092 -9.379 1.00 97.81 88 TRP A N 1
ATOM 745 C CA . TRP A 1 88 ? 0.229 5.624 -10.475 1.00 97.81 88 TRP A CA 1
ATOM 746 C C . TRP A 1 88 ? -0.989 4.830 -9.982 1.00 97.81 88 TRP A C 1
ATOM 748 O O . TRP A 1 88 ? -2.096 5.055 -10.459 1.00 97.81 88 TRP A O 1
ATOM 758 N N . ASN A 1 89 ? -0.822 3.966 -8.975 1.00 97.69 89 ASN A N 1
ATOM 759 C CA . ASN A 1 89 ? -1.937 3.251 -8.348 1.00 97.69 89 ASN A CA 1
ATOM 760 C C . ASN A 1 89 ? -2.942 4.214 -7.697 1.00 97.69 89 ASN A C 1
ATOM 762 O O . ASN A 1 89 ? -4.146 4.010 -7.816 1.00 97.69 89 ASN A O 1
ATOM 766 N N . VAL A 1 90 ? -2.466 5.266 -7.022 1.00 97.31 90 VAL A N 1
ATOM 767 C CA . VAL A 1 90 ? -3.341 6.292 -6.435 1.00 97.31 90 VAL A CA 1
ATOM 768 C C . VAL A 1 90 ? -4.118 7.035 -7.519 1.00 97.31 90 VAL A C 1
ATOM 770 O O . VAL A 1 90 ? -5.320 7.225 -7.360 1.00 97.31 90 VAL A O 1
ATOM 773 N N . GLU A 1 91 ? -3.474 7.426 -8.619 1.00 96.81 91 GLU A N 1
ATOM 774 C CA . GLU A 1 91 ? -4.172 8.091 -9.725 1.00 96.81 91 GLU A CA 1
ATOM 775 C C . GLU A 1 91 ? -5.214 7.169 -10.373 1.00 96.81 91 GLU A C 1
ATOM 777 O O . GLU A 1 91 ? -6.354 7.581 -10.554 1.00 96.81 91 GLU A O 1
ATOM 782 N N . ARG A 1 92 ? -4.895 5.885 -10.580 1.00 96.69 92 ARG A N 1
ATOM 783 C CA . ARG A 1 92 ? -5.872 4.873 -11.022 1.00 96.69 92 ARG A CA 1
ATOM 784 C C . ARG A 1 92 ? -7.074 4.765 -10.078 1.00 96.69 92 ARG A C 1
ATOM 786 O O . ARG A 1 92 ? -8.206 4.692 -10.537 1.00 96.69 92 ARG A O 1
ATOM 793 N N . MET A 1 93 ? -6.854 4.790 -8.762 1.00 96.75 93 MET A N 1
ATOM 794 C CA . MET A 1 93 ? -7.953 4.779 -7.786 1.00 96.75 93 MET A CA 1
ATOM 795 C C . MET A 1 93 ? -8.786 6.070 -7.806 1.00 96.75 93 MET A C 1
ATOM 797 O O . MET A 1 93 ? -9.952 6.042 -7.432 1.00 96.75 93 MET A O 1
ATOM 801 N N . LYS A 1 94 ? -8.217 7.208 -8.218 1.00 95.50 94 LYS A N 1
ATOM 802 C CA . LYS A 1 94 ? -8.962 8.469 -8.373 1.00 95.50 94 LYS A CA 1
ATOM 803 C C . LYS A 1 94 ? -9.779 8.533 -9.663 1.00 95.50 94 LYS A C 1
ATOM 805 O O . LYS A 1 94 ? -10.710 9.328 -9.730 1.00 95.50 94 LYS A O 1
ATOM 810 N N . GLU A 1 95 ? -9.419 7.750 -10.675 1.00 95.75 95 GLU A N 1
ATOM 811 C CA . GLU A 1 95 ? -10.193 7.607 -11.915 1.00 95.75 95 GLU A CA 1
ATOM 812 C C . GLU A 1 95 ? -11.450 6.735 -11.705 1.00 95.75 95 GLU A C 1
ATOM 814 O O . GLU A 1 95 ? -12.408 6.854 -12.461 1.00 95.75 95 GLU A O 1
ATOM 819 N N . ASP A 1 96 ? -11.473 5.887 -10.671 1.00 96.12 96 ASP A N 1
ATOM 820 C CA . ASP A 1 96 ? -12.592 4.990 -10.366 1.00 96.12 96 ASP A CA 1
ATOM 821 C C . ASP A 1 96 ? -13.830 5.727 -9.815 1.00 96.12 96 ASP A C 1
ATOM 823 O O . ASP A 1 96 ? -13.733 6.579 -8.930 1.00 96.12 96 ASP A O 1
ATOM 827 N N . GLU A 1 97 ? -15.018 5.355 -10.301 1.00 94.88 97 GLU A N 1
ATOM 828 C CA . GLU A 1 97 ? -16.293 6.013 -9.984 1.00 94.88 97 GLU A CA 1
ATOM 829 C C . GLU A 1 97 ? -16.664 5.990 -8.494 1.00 94.88 97 GLU A C 1
ATOM 831 O O . GLU A 1 97 ? -17.256 6.947 -7.982 1.00 94.88 97 GLU A O 1
ATOM 836 N N . VAL A 1 98 ? -16.304 4.920 -7.786 1.00 93.62 98 VAL A N 1
ATOM 837 C CA . VAL A 1 98 ? -16.615 4.741 -6.366 1.00 93.62 98 VAL A CA 1
ATOM 838 C C . VAL A 1 98 ? -15.510 5.353 -5.518 1.00 93.62 98 VAL A C 1
ATOM 840 O O . VAL A 1 98 ? -15.779 6.154 -4.616 1.00 93.62 98 VAL A O 1
ATOM 843 N N . LEU A 1 99 ? -14.259 4.993 -5.810 1.00 94.75 99 LEU A N 1
ATOM 844 C CA . LEU A 1 99 ? -13.116 5.329 -4.971 1.00 94.75 99 LEU A CA 1
ATOM 845 C C . LEU A 1 99 ? -12.762 6.817 -5.019 1.00 94.75 99 LEU A C 1
ATOM 847 O O . LEU A 1 99 ? -12.347 7.363 -3.991 1.00 94.75 99 LEU A O 1
ATOM 851 N N . LYS A 1 100 ? -12.988 7.503 -6.150 1.00 94.44 100 LYS A N 1
ATOM 852 C CA . LYS A 1 100 ? -12.708 8.944 -6.305 1.00 94.44 100 LYS A CA 1
ATOM 853 C C . LYS A 1 100 ? -13.340 9.808 -5.216 1.00 94.44 100 LYS A C 1
ATOM 855 O O . LYS A 1 100 ? -12.747 10.800 -4.788 1.00 94.44 100 LYS A O 1
ATOM 860 N N . ASN A 1 101 ? -14.507 9.403 -4.715 1.00 94.69 101 ASN A N 1
ATOM 861 C CA . ASN A 1 101 ? -15.250 10.133 -3.688 1.00 94.69 101 ASN A CA 1
ATOM 862 C C . ASN A 1 101 ? -14.503 10.187 -2.349 1.00 94.69 101 ASN A C 1
ATOM 864 O O . ASN A 1 101 ? -14.678 11.133 -1.588 1.00 94.69 101 ASN A O 1
ATOM 868 N N . PHE A 1 102 ? -13.622 9.220 -2.076 1.00 94.00 102 PHE A N 1
ATOM 869 C CA . PHE A 1 102 ? -12.834 9.176 -0.843 1.00 94.00 102 PHE A CA 1
ATOM 870 C C . PHE A 1 102 ? -11.516 9.954 -0.928 1.00 94.00 102 PHE A C 1
ATOM 872 O O . PHE A 1 102 ? -10.866 10.147 0.099 1.00 94.00 102 PHE A O 1
ATOM 879 N N . PHE A 1 103 ? -11.105 10.413 -2.116 1.00 89.69 103 PHE A N 1
ATOM 880 C CA . PHE A 1 103 ? -9.888 11.215 -2.296 1.00 89.69 103 PHE A CA 1
ATOM 881 C C . PHE A 1 103 ? -10.128 12.726 -2.244 1.00 89.69 103 PHE A C 1
ATOM 883 O O . PHE A 1 103 ? -9.161 13.471 -2.086 1.00 89.69 103 PHE A O 1
ATOM 890 N N . ARG A 1 104 ? -11.384 13.174 -2.357 1.00 69.88 104 ARG A N 1
ATOM 891 C CA . ARG A 1 104 ? -11.778 14.578 -2.198 1.00 69.88 104 ARG A CA 1
ATOM 892 C C . ARG A 1 104 ? -11.811 14.925 -0.705 1.00 69.88 104 ARG A C 1
ATOM 894 O O . ARG A 1 104 ? -12.787 14.625 -0.023 1.00 69.88 104 ARG A O 1
ATOM 901 N N . GLN A 1 105 ? -10.725 15.500 -0.199 1.00 55.50 105 GLN A N 1
ATOM 902 C CA . GLN A 1 105 ? -10.674 16.214 1.080 1.00 55.50 105 GLN A CA 1
ATOM 903 C C . GLN A 1 105 ? -10.000 17.557 0.857 1.00 55.50 105 GLN A C 1
ATOM 905 O O . GLN A 1 105 ? -8.963 17.557 0.156 1.00 55.50 105 GLN A O 1
#

Radius of gyration: 18.39 Å; Cα contacts (8 Å, |Δi|>4): 108; chains: 1; bounding box: 47×32×50 Å

Organism: NCBI:txid1974623

Nearest PDB structures (folds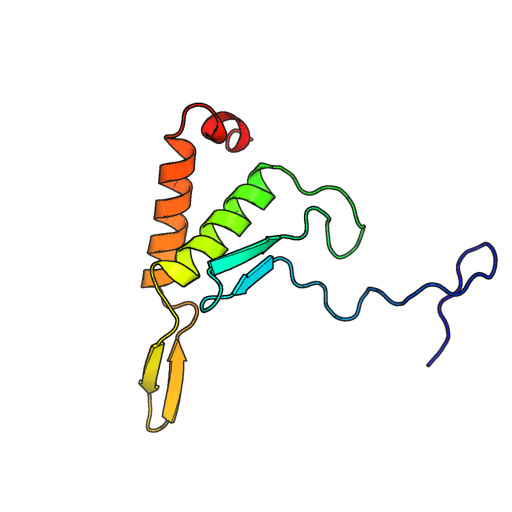eek):
  5khu-assembly1_T  TM=3.464E-01  e=1.602E+00  Homo sapiens
  2v64-assembly3_F  TM=3.612E-01  e=3.211E+00  Homo sapiens
  2ibo-assembly1_D  TM=4.041E-01  e=9.405E+00  Streptococcus pneumoniae TIGR4